Protein AF-A0A9E1Q9B7-F1 (afdb_monomer)

Sequence (162 aa):
MGIPLFGIVVLGILGDHRFNTLPYFTEEGPIDTLVPGVLQVDDFELINHLGQPFGSQDLQGSVWIAAFFATDAEHVGVMTRQLLWPNFRYRDKKGISIVCFTLNPEHDTPSVLEEYVNMNTRYNGVDDKWQFLTGEKEEIDRIIRDEFKIKRDPEDPENIAT

Foldseek 3Di:
DDDPPVVVCCCPPVDPDPDQDDFFAAPVGTDSDDDPRTQAQDWDWFAWLVRDIDIPVNLPPAAEAEAEAAPPDPCVVVVLVVVVVCCQVCVVPPRYAYEYEYLCLVQPDSPNNNVVCCVSPVPPDRPPRYTYGHDDNVRSVCSCCPRVVQDADPVHRRDSDD

Solvent-accessible surface area (backbone atoms only — not comparable to full-atom values): 9800 Å² total; per-residue (Å²): 135,79,82,64,72,64,58,57,53,49,60,67,72,70,44,86,78,81,74,80,72,82,64,44,53,40,99,92,45,75,36,92,61,97,53,97,75,51,77,62,72,68,88,50,75,38,31,23,27,87,68,41,84,45,37,49,76,81,44,64,97,40,51,70,44,83,44,75,44,26,90,83,44,94,63,34,70,60,54,52,56,58,56,49,48,59,49,57,76,40,60,92,42,83,57,54,36,37,40,34,40,46,60,39,36,89,72,41,35,34,68,52,39,37,52,52,50,49,70,77,26,75,90,68,63,53,87,86,30,69,44,42,33,27,58,60,62,70,57,52,52,44,46,40,39,72,42,67,65,48,70,66,38,90,92,43,60,66,46,73,83,127

Nearest PDB structures (foldseek):
  4hde-assembly1_A  TM=8.663E-01  e=5.876E-09  Bacillus anthracis
  1xzo-assembly2_B  TM=7.527E-01  e=7.603E-09  Bacillus subtilis
  1xzo-assembly1_A  TM=7.263E-01  e=1.119E-08  Bacillus subtilis
  2yp6-assembly3_C  TM=6.865E-01  e=9.368E-04  Streptococcus pneumoniae TIGR4
  4hqs-assembly1_A  TM=5.398E-01  e=3.185E-03  Streptococcus pneumoniae TIGR4

pLDDT: mean 82.1, std 15.11, range [36.56, 98.31]

Structure (mmCIF, N/CA/C/O backbone):
data_AF-A0A9E1Q9B7-F1
#
_entry.id   AF-A0A9E1Q9B7-F1
#
loop_
_atom_site.group_PDB
_atom_site.id
_atom_site.type_symbol
_atom_site.label_atom_id
_atom_site.label_alt_id
_atom_site.label_comp_id
_atom_site.label_asym_id
_atom_site.label_entity_id
_atom_site.label_seq_id
_atom_site.pdbx_PDB_ins_code
_atom_site.Cartn_x
_atom_site.Cartn_y
_atom_site.Cartn_z
_atom_site.occupancy
_atom_site.B_iso_or_equiv
_atom_site.auth_seq_id
_atom_site.auth_comp_id
_atom_site.auth_asym_id
_atom_site.auth_atom_id
_atom_site.pdbx_PDB_model_num
ATOM 1 N N . MET A 1 1 ? 29.822 -22.311 -39.785 1.00 44.44 1 MET A N 1
ATOM 2 C CA . MET A 1 1 ? 28.498 -22.885 -40.110 1.00 44.44 1 MET A CA 1
ATOM 3 C C . MET A 1 1 ? 27.491 -22.243 -39.172 1.00 44.44 1 MET A C 1
ATOM 5 O O . MET A 1 1 ? 27.426 -22.632 -38.016 1.00 44.44 1 MET A O 1
ATOM 9 N N . GLY A 1 2 ? 26.846 -21.160 -39.613 1.00 49.47 2 GLY A N 1
ATOM 10 C CA . GLY A 1 2 ? 25.872 -20.429 -38.799 1.00 49.47 2 GLY A CA 1
ATOM 11 C C . GLY A 1 2 ? 24.586 -21.236 -38.661 1.00 49.47 2 GLY A C 1
ATOM 12 O O . GLY A 1 2 ? 24.135 -21.837 -39.633 1.00 49.47 2 GLY A O 1
ATOM 13 N N . ILE A 1 3 ? 24.021 -21.274 -37.458 1.00 54.25 3 ILE A N 1
ATOM 14 C CA . ILE A 1 3 ? 22.707 -21.876 -37.225 1.00 54.25 3 ILE A CA 1
ATOM 15 C C . ILE A 1 3 ? 21.690 -21.047 -38.027 1.00 54.25 3 ILE A C 1
ATOM 17 O O . ILE A 1 3 ? 21.643 -19.828 -37.844 1.00 54.25 3 ILE A O 1
ATOM 21 N N . PRO A 1 4 ? 20.912 -21.646 -38.944 1.00 57.59 4 PRO A N 1
ATOM 22 C CA . PRO A 1 4 ? 19.947 -20.898 -39.733 1.00 57.59 4 PRO A CA 1
ATOM 23 C C . PRO A 1 4 ? 18.884 -20.301 -38.808 1.00 57.59 4 PRO A C 1
ATOM 25 O O . PRO A 1 4 ? 18.298 -20.999 -37.980 1.00 57.59 4 PRO A O 1
ATOM 28 N N . LEU A 1 5 ? 18.622 -19.004 -38.990 1.00 55.03 5 LEU A N 1
ATOM 29 C CA . LEU A 1 5 ? 17.661 -18.176 -38.245 1.00 55.03 5 LEU A CA 1
ATOM 30 C C . LEU A 1 5 ? 16.261 -18.820 -38.111 1.00 55.03 5 LEU A C 1
ATOM 32 O O . LEU A 1 5 ? 15.500 -18.499 -37.204 1.00 55.03 5 LEU A O 1
ATOM 36 N N . PHE A 1 6 ? 15.949 -19.777 -38.987 1.00 54.25 6 PHE A N 1
ATOM 37 C CA . PHE A 1 6 ? 14.727 -20.574 -38.994 1.00 54.25 6 PHE A CA 1
ATOM 38 C C . PHE A 1 6 ? 14.491 -21.361 -37.690 1.00 54.25 6 PHE A C 1
ATOM 40 O O . PHE A 1 6 ? 13.353 -21.477 -37.245 1.00 54.25 6 PHE A O 1
ATOM 47 N N . GLY A 1 7 ? 15.550 -21.848 -37.029 1.00 50.34 7 GLY A N 1
ATOM 48 C CA . GLY A 1 7 ? 15.422 -22.612 -35.778 1.00 50.34 7 GLY A CA 1
ATOM 49 C C . GLY A 1 7 ? 14.912 -21.783 -34.592 1.00 50.34 7 GLY A C 1
ATOM 50 O O . GLY A 1 7 ? 14.186 -22.302 -33.749 1.00 50.34 7 GLY A O 1
ATOM 51 N N . ILE A 1 8 ? 15.230 -20.484 -34.556 1.00 56.12 8 ILE A N 1
ATOM 52 C CA . ILE A 1 8 ? 14.789 -19.563 -33.493 1.00 56.12 8 ILE A CA 1
ATOM 53 C C . ILE A 1 8 ? 13.303 -19.212 -33.657 1.00 56.12 8 ILE A C 1
ATOM 55 O O . ILE A 1 8 ? 12.582 -19.109 -32.670 1.00 56.12 8 ILE A O 1
ATOM 59 N N . VAL A 1 9 ? 12.821 -19.096 -34.898 1.00 54.69 9 VAL A N 1
ATOM 60 C CA . VAL A 1 9 ? 11.405 -18.806 -35.185 1.00 54.69 9 VAL A CA 1
ATOM 61 C C . VAL A 1 9 ? 10.512 -19.996 -34.819 1.00 54.69 9 VAL A C 1
ATOM 63 O O . VAL A 1 9 ? 9.455 -19.806 -34.220 1.00 54.69 9 VAL A O 1
ATOM 66 N N . VAL A 1 10 ? 10.956 -21.226 -35.107 1.00 54.41 10 VAL A N 1
ATOM 67 C CA . VAL A 1 10 ? 10.192 -22.446 -34.793 1.00 54.41 10 VAL A CA 1
ATOM 68 C C . VAL A 1 10 ? 10.163 -22.731 -33.286 1.00 54.41 10 VAL A C 1
ATOM 70 O O . VAL A 1 10 ? 9.097 -23.021 -32.756 1.00 54.41 10 VAL A O 1
ATOM 73 N N . LEU A 1 11 ? 11.277 -22.582 -32.560 1.00 53.91 11 LEU A N 1
ATOM 74 C CA . LEU A 1 11 ? 11.282 -22.770 -31.098 1.00 53.91 11 LEU A CA 1
ATOM 75 C C . LEU A 1 11 ? 10.581 -21.635 -30.333 1.00 53.91 11 LEU A C 1
ATOM 77 O O . LEU A 1 11 ? 10.053 -21.873 -29.252 1.00 53.91 11 LEU A O 1
ATOM 81 N N . GLY A 1 12 ? 10.567 -20.413 -30.874 1.00 53.47 12 GLY A N 1
ATOM 82 C CA . GLY A 1 12 ? 9.968 -19.254 -30.210 1.00 53.47 12 GLY A CA 1
ATOM 83 C C . GLY A 1 12 ? 8.456 -19.115 -30.405 1.00 53.47 12 GLY A C 1
ATOM 84 O O . GLY A 1 12 ? 7.769 -18.723 -29.466 1.00 53.47 12 GLY A O 1
ATOM 85 N N . ILE A 1 13 ? 7.932 -19.422 -31.600 1.00 55.78 13 ILE A N 1
ATOM 86 C CA . ILE A 1 13 ? 6.525 -19.142 -31.964 1.00 55.78 13 ILE A CA 1
ATOM 87 C C . ILE A 1 13 ? 5.651 -20.408 -31.958 1.00 55.78 13 ILE A C 1
ATOM 89 O O . ILE A 1 13 ? 4.465 -20.317 -31.660 1.00 55.78 13 ILE A O 1
ATOM 93 N N . LEU A 1 14 ? 6.219 -21.584 -32.258 1.00 53.22 14 LEU A N 1
ATOM 94 C CA . LEU A 1 14 ? 5.498 -22.870 -32.295 1.00 53.22 14 LEU A CA 1
ATOM 95 C C . LEU A 1 14 ? 5.708 -23.732 -31.038 1.00 53.22 14 LEU A C 1
ATOM 97 O O . LEU A 1 14 ? 5.147 -24.821 -30.948 1.00 53.22 14 LEU A O 1
ATOM 101 N N . GLY A 1 15 ? 6.529 -23.280 -30.087 1.00 54.66 15 GLY A N 1
ATOM 102 C CA . GLY A 1 15 ? 6.692 -23.954 -28.804 1.00 54.66 15 GLY A CA 1
ATOM 103 C C . GLY A 1 15 ? 5.494 -23.691 -27.894 1.00 54.66 15 GLY A C 1
ATOM 104 O O . GLY A 1 15 ? 5.148 -22.536 -27.660 1.00 54.66 15 GLY A O 1
ATOM 105 N N . ASP A 1 16 ? 4.892 -24.750 -27.351 1.00 54.66 16 ASP A N 1
ATOM 106 C CA . ASP A 1 16 ? 3.942 -24.641 -26.243 1.00 54.66 16 ASP A CA 1
ATOM 107 C C . ASP A 1 16 ? 4.667 -24.055 -25.024 1.00 54.66 16 ASP A C 1
ATOM 109 O O . ASP A 1 16 ? 5.368 -24.752 -24.282 1.00 54.66 16 ASP A O 1
ATOM 113 N N . HIS A 1 17 ? 4.519 -22.749 -24.820 1.00 53.16 17 HIS A N 1
ATOM 114 C CA . HIS A 1 17 ? 5.036 -22.075 -23.637 1.00 53.16 17 HIS A CA 1
ATOM 115 C C . HIS A 1 17 ? 4.160 -22.446 -22.442 1.00 53.16 17 HIS A C 1
ATOM 117 O O . HIS A 1 17 ? 3.094 -21.872 -22.224 1.00 53.16 17 HIS A O 1
ATOM 123 N N . ARG A 1 18 ? 4.606 -23.424 -21.648 1.00 51.03 18 ARG A N 1
ATOM 124 C CA . ARG A 1 18 ? 4.038 -23.676 -20.320 1.00 51.03 18 ARG A CA 1
ATOM 125 C C . ARG A 1 18 ? 4.519 -22.579 -19.376 1.00 51.03 18 ARG A C 1
ATOM 127 O O . ARG A 1 18 ? 5.580 -22.693 -18.767 1.00 51.03 18 ARG A O 1
ATOM 134 N N . PHE A 1 19 ? 3.762 -21.493 -19.289 1.00 50.75 19 PHE A N 1
ATOM 135 C CA . PHE A 1 19 ? 3.935 -20.533 -18.207 1.00 50.75 19 PHE A CA 1
ATOM 136 C C . PHE A 1 19 ? 3.458 -21.208 -16.921 1.00 50.75 19 PHE A C 1
ATOM 138 O O . PHE A 1 19 ? 2.281 -21.540 -16.801 1.00 50.75 19 PHE A O 1
ATOM 145 N N . ASN A 1 20 ? 4.369 -21.450 -15.978 1.00 52.03 20 ASN A N 1
ATOM 146 C CA . ASN A 1 20 ? 3.961 -21.812 -14.626 1.00 52.03 20 ASN A CA 1
ATOM 147 C C . ASN A 1 20 ? 3.162 -20.632 -14.063 1.00 52.03 20 ASN A C 1
ATOM 149 O O . ASN A 1 20 ? 3.670 -19.509 -14.014 1.00 52.03 20 ASN A O 1
ATOM 153 N N . THR A 1 21 ? 1.915 -20.874 -13.673 1.00 62.81 21 THR A N 1
ATOM 154 C CA . THR A 1 21 ? 1.152 -19.920 -12.870 1.00 62.81 21 THR A CA 1
ATOM 155 C C . THR A 1 21 ? 1.778 -19.845 -11.483 1.00 62.81 21 THR A C 1
ATOM 157 O O . THR A 1 21 ? 2.346 -20.825 -10.999 1.00 62.81 21 THR A O 1
ATOM 160 N N . LEU A 1 22 ? 1.723 -18.674 -10.847 1.00 69.25 22 LEU A N 1
ATOM 161 C CA . LEU A 1 22 ? 2.124 -18.570 -9.446 1.00 69.25 22 LEU A CA 1
ATOM 162 C C . LEU A 1 22 ? 1.216 -19.485 -8.6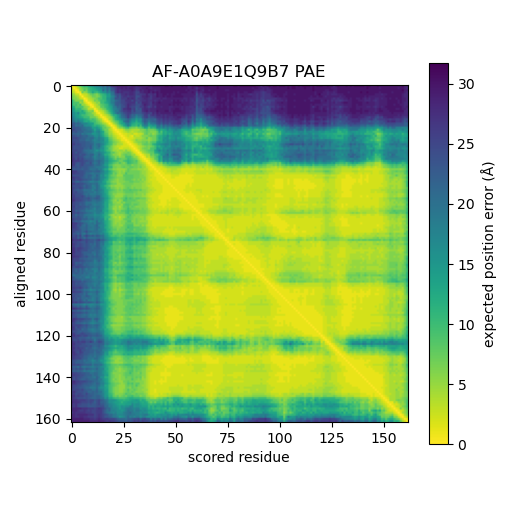04 1.00 69.25 22 LEU A C 1
ATOM 164 O O . LEU A 1 22 ? 0.021 -19.562 -8.903 1.00 69.25 22 LEU A O 1
ATOM 168 N N . PRO A 1 23 ? 1.759 -20.187 -7.593 1.00 68.94 23 PRO A N 1
ATOM 169 C CA . PRO A 1 23 ? 0.941 -21.003 -6.711 1.00 68.94 23 PRO A CA 1
ATOM 170 C C . PRO A 1 23 ? -0.013 -20.110 -5.917 1.00 68.94 23 PRO A C 1
ATOM 172 O O . PRO A 1 23 ? 0.337 -18.997 -5.516 1.00 68.94 23 PRO A O 1
ATOM 175 N N . TYR A 1 24 ? -1.209 -20.620 -5.664 1.00 74.38 24 TYR A N 1
ATOM 176 C CA . TYR A 1 24 ? -2.160 -20.029 -4.735 1.00 74.38 24 TYR A CA 1
ATOM 177 C C . TYR A 1 24 ? -1.848 -20.522 -3.323 1.00 74.38 24 TYR A C 1
ATOM 179 O O . TYR A 1 24 ? -1.512 -21.690 -3.139 1.00 74.38 24 TYR A O 1
ATOM 187 N N . PHE A 1 25 ? -1.965 -19.654 -2.321 1.00 68.19 25 PHE A N 1
ATOM 188 C CA . PHE A 1 25 ? -1.728 -20.025 -0.927 1.00 68.19 25 PHE A CA 1
ATOM 189 C C . PHE A 1 25 ? -3.052 -20.274 -0.198 1.00 68.19 25 PHE A C 1
ATOM 191 O O . PHE A 1 25 ? -4.002 -19.497 -0.316 1.00 68.19 25 PHE A O 1
ATOM 198 N N . THR A 1 26 ? -3.092 -21.372 0.554 1.00 69.69 26 THR A N 1
ATOM 199 C CA . THR A 1 26 ? -4.178 -21.755 1.470 1.00 69.69 26 THR A CA 1
ATOM 200 C C . THR A 1 26 ? -3.608 -21.969 2.874 1.00 69.69 26 THR A C 1
ATOM 202 O O . THR A 1 26 ? -2.387 -22.024 3.035 1.00 69.69 26 THR A O 1
ATOM 205 N N . GLU A 1 27 ? -4.465 -22.147 3.885 1.00 68.50 27 GLU A N 1
ATOM 206 C CA . GLU A 1 27 ? -4.022 -22.509 5.246 1.00 68.50 27 GLU A CA 1
ATOM 207 C C . GLU A 1 27 ? -3.206 -23.817 5.285 1.00 68.50 27 GLU A C 1
ATOM 209 O O . GLU A 1 27 ? -2.348 -23.992 6.147 1.00 68.50 27 GLU A O 1
ATOM 214 N N . GLU A 1 28 ? -3.432 -24.723 4.330 1.00 72.69 28 GLU A N 1
ATOM 215 C CA . GLU A 1 28 ? -2.788 -26.040 4.258 1.00 72.69 28 GLU A CA 1
ATOM 216 C C . GLU A 1 28 ? -1.489 -26.036 3.427 1.00 72.69 28 GLU A C 1
ATOM 218 O O . GLU A 1 28 ? -0.745 -27.020 3.433 1.00 72.69 28 GLU A O 1
ATOM 223 N N . GLY A 1 29 ? -1.190 -24.935 2.726 1.00 70.81 29 GLY A N 1
ATOM 224 C CA . GLY A 1 29 ? -0.004 -24.784 1.877 1.00 70.81 29 GLY A CA 1
ATOM 225 C C . GLY A 1 29 ? -0.299 -24.312 0.443 1.00 70.81 29 GLY A C 1
ATOM 226 O O . GLY A 1 29 ? -1.417 -23.878 0.141 1.00 70.81 29 GLY A O 1
ATOM 227 N N . PRO A 1 30 ? 0.718 -24.341 -0.446 1.00 73.31 30 PRO A N 1
ATOM 228 C CA . PRO A 1 30 ? 0.594 -23.887 -1.829 1.00 73.31 30 PRO A CA 1
ATOM 229 C C . PRO A 1 30 ? -0.127 -24.912 -2.717 1.00 73.31 30 PRO A C 1
ATOM 231 O O . PRO A 1 30 ? 0.139 -26.112 -2.636 1.00 73.31 30 PRO A O 1
ATOM 234 N N . ILE A 1 31 ? -0.986 -24.429 -3.613 1.00 76.31 31 ILE A N 1
ATOM 235 C CA . ILE A 1 31 ? -1.708 -25.227 -4.613 1.00 76.31 31 ILE A CA 1
ATOM 236 C C . ILE A 1 31 ? -1.597 -24.588 -6.005 1.00 76.31 31 ILE A C 1
ATOM 238 O O . ILE A 1 31 ? -1.538 -23.369 -6.143 1.00 76.31 31 ILE A O 1
ATOM 242 N N . ASP A 1 32 ? -1.631 -25.403 -7.058 1.00 71.62 32 ASP A N 1
ATOM 243 C CA . ASP A 1 32 ? -1.459 -24.934 -8.445 1.00 71.62 32 ASP A CA 1
ATOM 244 C C . ASP A 1 32 ? -2.785 -24.559 -9.135 1.00 71.62 32 ASP A C 1
ATOM 246 O O . ASP A 1 32 ? -2.836 -24.323 -10.341 1.00 71.62 32 ASP A O 1
ATOM 250 N N . THR A 1 33 ? -3.904 -24.560 -8.408 1.00 67.44 33 THR A N 1
ATOM 251 C CA . THR A 1 33 ? -5.239 -24.307 -8.969 1.00 67.44 33 THR A CA 1
ATOM 252 C C . THR A 1 33 ? -6.063 -23.455 -8.020 1.00 67.44 33 THR A C 1
ATOM 254 O O . THR A 1 33 ? -6.026 -23.660 -6.812 1.00 67.44 33 THR A O 1
ATOM 257 N N . LEU A 1 34 ? -6.837 -22.522 -8.572 1.00 67.94 34 LEU A N 1
ATOM 258 C CA . LEU A 1 34 ? -7.789 -21.734 -7.804 1.00 67.94 34 LEU A CA 1
ATOM 259 C C . LEU A 1 34 ? -8.919 -22.648 -7.303 1.00 67.94 34 LEU A C 1
ATOM 261 O O . LEU A 1 34 ? -9.728 -23.133 -8.096 1.00 67.94 34 LEU A O 1
ATOM 265 N N . VAL A 1 35 ? -8.964 -22.889 -5.995 1.00 69.56 35 VAL A N 1
ATOM 266 C CA . VAL A 1 35 ? -10.040 -23.636 -5.327 1.00 69.56 35 VAL A CA 1
ATOM 267 C C . VAL A 1 35 ? -10.764 -22.730 -4.327 1.00 69.56 35 VAL A C 1
ATOM 269 O O . VAL A 1 35 ? -10.197 -21.728 -3.884 1.00 69.56 35 VAL A O 1
ATOM 272 N N . PRO A 1 36 ? -12.009 -23.052 -3.941 1.00 62.69 36 PRO A N 1
ATOM 273 C CA . PRO A 1 36 ? -12.674 -22.359 -2.842 1.00 62.69 36 PRO A CA 1
ATOM 274 C C . PRO A 1 36 ? -11.819 -22.416 -1.565 1.00 62.69 36 PRO A C 1
ATOM 276 O O . PRO A 1 36 ? -11.395 -23.498 -1.170 1.00 62.69 36 PRO A O 1
ATOM 279 N N . GLY A 1 37 ? -11.569 -21.264 -0.933 1.00 65.75 37 GLY A N 1
ATOM 280 C CA . GLY A 1 37 ? -10.730 -21.156 0.271 1.00 65.75 37 GLY A CA 1
ATOM 281 C C . GLY A 1 37 ? -9.305 -20.638 0.039 1.00 65.75 37 GLY A C 1
ATOM 282 O O . GLY A 1 37 ? -8.542 -20.522 0.994 1.00 65.75 37 GLY A O 1
ATOM 283 N N . VAL A 1 38 ? -8.937 -20.301 -1.202 1.00 72.12 38 VAL A N 1
ATOM 284 C CA . VAL A 1 38 ? -7.719 -19.524 -1.486 1.00 72.12 38 VAL A CA 1
ATOM 285 C C . VAL A 1 38 ? -7.852 -18.114 -0.918 1.00 72.12 38 VAL A C 1
ATOM 287 O O . VAL A 1 38 ? -8.917 -17.504 -1.015 1.00 72.12 38 VAL A O 1
ATOM 290 N N . LEU A 1 39 ? -6.761 -17.589 -0.357 1.00 75.88 39 LEU A N 1
ATOM 291 C CA . LEU A 1 39 ? -6.716 -16.200 0.079 1.00 75.88 39 LEU A CA 1
ATOM 292 C C . LEU A 1 39 ? -6.780 -15.268 -1.139 1.00 75.88 39 LEU A C 1
ATOM 294 O O . LEU A 1 39 ? -5.908 -15.306 -2.008 1.00 75.88 39 LEU A O 1
ATOM 298 N N . GLN A 1 40 ? -7.813 -14.434 -1.183 1.00 83.19 40 GLN A N 1
ATOM 299 C CA . GLN A 1 40 ? -8.007 -13.402 -2.191 1.00 83.19 40 GLN A CA 1
ATOM 300 C C . GLN A 1 40 ? -8.185 -12.063 -1.479 1.00 83.19 40 GLN A C 1
ATOM 302 O O . GLN A 1 40 ? -8.873 -11.997 -0.468 1.00 83.19 40 GLN A O 1
ATOM 307 N N . VAL A 1 41 ? -7.535 -11.031 -2.015 1.00 89.25 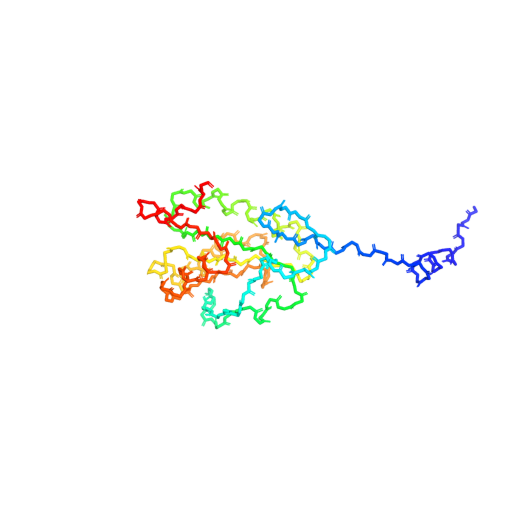41 VAL A N 1
ATOM 308 C CA . VAL A 1 41 ? -7.721 -9.643 -1.589 1.00 89.25 41 VAL A CA 1
ATOM 309 C C . VAL A 1 41 ? -8.928 -9.095 -2.347 1.00 89.25 41 VAL A C 1
ATOM 311 O O . VAL A 1 41 ? -8.897 -9.061 -3.583 1.00 89.25 41 VAL A O 1
ATOM 314 N N . ASP A 1 42 ? -9.979 -8.726 -1.622 1.00 90.00 42 ASP A N 1
ATOM 315 C CA . ASP A 1 42 ? -11.165 -8.062 -2.158 1.00 90.00 42 ASP A CA 1
ATOM 316 C C . ASP A 1 42 ? -10.876 -6.590 -2.501 1.00 90.00 42 ASP A C 1
ATOM 318 O O . ASP A 1 42 ? -9.762 -6.074 -2.353 1.00 90.00 42 ASP A O 1
ATOM 322 N N . ASP A 1 43 ? -11.891 -5.907 -3.032 1.00 93.56 43 ASP A N 1
ATOM 323 C CA . ASP A 1 43 ? -11.752 -4.526 -3.464 1.00 93.56 43 ASP A CA 1
ATOM 324 C C . ASP A 1 43 ? -11.471 -3.570 -2.300 1.00 93.56 43 ASP A C 1
ATOM 326 O O . ASP A 1 43 ? -12.135 -3.585 -1.262 1.00 93.56 43 ASP A O 1
ATOM 330 N N . PHE A 1 44 ? -10.502 -2.683 -2.516 1.00 95.38 44 PHE A N 1
ATOM 331 C CA . PHE A 1 44 ? -10.160 -1.604 -1.598 1.00 95.38 44 PHE A CA 1
ATOM 332 C C . PHE A 1 44 ? -9.788 -0.343 -2.375 1.00 95.38 44 PHE A C 1
ATOM 334 O O . PHE A 1 44 ? -9.287 -0.424 -3.497 1.00 95.38 44 PHE A O 1
ATOM 341 N N . GLU A 1 45 ? -9.988 0.814 -1.751 1.00 97.38 45 GLU A N 1
ATOM 342 C CA . GLU A 1 45 ? -9.563 2.117 -2.261 1.00 97.38 45 GLU A CA 1
ATOM 343 C C . GLU A 1 45 ? -9.073 2.972 -1.086 1.00 97.38 45 GLU A C 1
ATOM 345 O O . GLU A 1 45 ? -9.737 3.072 -0.055 1.00 97.38 45 GLU A O 1
ATOM 350 N N . LEU A 1 46 ? -7.886 3.553 -1.235 1.00 98.12 46 LEU A N 1
ATOM 351 C CA . LEU A 1 46 ? -7.228 4.426 -0.263 1.00 98.12 46 LEU A CA 1
ATOM 352 C C . LEU A 1 46 ? -6.679 5.667 -0.981 1.00 98.12 46 LEU A C 1
ATOM 354 O O . LEU A 1 46 ? -6.883 5.849 -2.181 1.00 98.12 46 LEU A O 1
ATOM 358 N N . ILE A 1 47 ? -5.966 6.527 -0.254 1.00 98.31 47 ILE A N 1
ATOM 359 C CA . ILE A 1 47 ? -5.280 7.692 -0.818 1.00 98.31 47 ILE A CA 1
ATOM 360 C C . ILE A 1 47 ? -3.787 7.399 -0.908 1.00 98.31 47 ILE A C 1
ATOM 362 O O . ILE A 1 47 ? -3.171 6.987 0.073 1.00 98.31 47 ILE A O 1
ATOM 366 N N . ASN A 1 48 ? -3.181 7.626 -2.069 1.00 97.69 48 ASN A N 1
ATOM 367 C CA . ASN A 1 48 ? -1.743 7.465 -2.237 1.00 97.69 48 ASN A CA 1
ATOM 368 C C . ASN A 1 48 ? -0.948 8.710 -1.793 1.00 97.69 48 ASN A C 1
ATOM 370 O O . ASN A 1 48 ? -1.498 9.775 -1.513 1.00 97.69 48 ASN A O 1
ATOM 374 N N . HIS A 1 49 ? 0.380 8.590 -1.781 1.00 96.81 49 HIS A N 1
ATOM 375 C CA . HIS A 1 49 ? 1.312 9.682 -1.483 1.00 96.81 49 HIS A CA 1
ATOM 376 C C . HIS A 1 49 ? 1.152 10.926 -2.372 1.00 96.81 49 HIS A C 1
ATOM 378 O O . HIS A 1 49 ? 1.493 12.018 -1.946 1.00 96.81 49 HIS A O 1
ATOM 384 N N . LEU A 1 50 ? 0.584 10.797 -3.575 1.00 96.38 50 LEU A N 1
ATOM 385 C CA . LEU A 1 50 ? 0.289 11.928 -4.464 1.00 96.38 50 LEU A CA 1
ATOM 386 C C . LEU A 1 50 ? -1.069 12.586 -4.158 1.00 96.38 50 LEU A C 1
ATOM 388 O O . LEU A 1 50 ? -1.507 13.479 -4.884 1.00 96.38 50 LEU A O 1
ATOM 392 N N . GLY A 1 51 ? -1.765 12.133 -3.112 1.00 97.12 51 GLY A N 1
ATOM 393 C CA . GLY A 1 51 ? -3.098 12.605 -2.744 1.00 97.12 51 GLY A CA 1
ATOM 394 C C . GLY A 1 51 ? -4.206 12.116 -3.680 1.00 97.12 51 GLY A C 1
ATOM 395 O O . GLY A 1 51 ? -5.272 12.729 -3.731 1.00 97.12 51 GLY A O 1
ATOM 396 N N . GLN A 1 52 ? -3.965 11.050 -4.445 1.00 97.31 52 GLN A N 1
ATOM 397 C CA . GLN A 1 52 ? -4.909 10.497 -5.416 1.00 97.31 52 GLN A CA 1
ATOM 398 C C . GLN A 1 52 ? -5.556 9.211 -4.884 1.00 97.31 52 GLN A C 1
ATOM 400 O O . GLN A 1 52 ? -4.884 8.454 -4.180 1.00 97.31 52 GLN A O 1
ATOM 405 N N . PRO A 1 53 ? -6.825 8.928 -5.234 1.00 97.75 53 PRO A N 1
ATOM 406 C CA . PRO A 1 53 ? -7.413 7.613 -5.008 1.00 97.75 53 PRO A CA 1
ATOM 407 C C . PRO A 1 53 ? -6.571 6.526 -5.683 1.00 97.75 53 PRO A C 1
ATOM 409 O O . PRO A 1 53 ? -6.142 6.699 -6.825 1.00 97.75 53 PRO A O 1
ATOM 412 N N . PHE A 1 54 ? -6.318 5.436 -4.967 1.00 97.19 54 PHE A N 1
ATOM 413 C CA . PHE A 1 54 ? -5.583 4.277 -5.462 1.00 97.19 54 PHE A CA 1
ATOM 414 C C . PHE A 1 54 ? -6.085 3.007 -4.775 1.00 97.19 54 PHE A C 1
ATOM 416 O O . PHE A 1 54 ? -6.252 2.984 -3.550 1.00 97.19 54 PHE A O 1
ATOM 423 N N . GLY A 1 55 ? -6.291 1.936 -5.537 1.00 95.94 55 GLY A N 1
ATOM 424 C CA . GLY A 1 55 ? -6.931 0.731 -5.021 1.00 95.94 55 GLY A CA 1
ATOM 425 C C . GLY A 1 55 ? -6.619 -0.562 -5.767 1.00 95.94 55 GLY A C 1
ATOM 426 O O . GLY A 1 55 ? -5.745 -0.636 -6.633 1.00 95.94 55 GLY A O 1
ATOM 427 N N . SER A 1 56 ? -7.377 -1.607 -5.433 1.00 94.69 56 SER A N 1
ATOM 428 C CA . SER A 1 56 ? -7.299 -2.931 -6.071 1.00 94.69 56 SER A CA 1
ATOM 429 C C . SER A 1 56 ? -7.466 -2.865 -7.596 1.00 94.69 56 SER A C 1
ATOM 431 O O . SER A 1 56 ? -6.844 -3.640 -8.327 1.00 94.69 56 SER A O 1
ATOM 433 N N . GLN A 1 57 ? -8.275 -1.924 -8.093 1.00 94.56 57 GLN A N 1
ATOM 434 C CA . GLN A 1 57 ? -8.547 -1.746 -9.521 1.00 94.56 57 GLN A CA 1
ATOM 435 C C . GLN A 1 57 ? -7.306 -1.299 -10.304 1.00 94.56 57 GLN A C 1
ATOM 437 O O . GLN A 1 57 ? -7.064 -1.811 -11.398 1.00 94.56 57 GLN A O 1
ATOM 442 N N . ASP A 1 58 ? -6.475 -0.430 -9.724 1.00 94.00 58 ASP A N 1
ATOM 443 C CA . ASP A 1 58 ? -5.222 0.041 -10.332 1.00 94.00 58 ASP A CA 1
ATOM 444 C C . ASP A 1 58 ? -4.155 -1.063 -10.418 1.00 94.00 58 ASP A C 1
ATOM 446 O O . ASP A 1 58 ? -3.199 -0.976 -11.191 1.00 94.00 58 ASP A O 1
ATOM 450 N N . LEU A 1 59 ? -4.323 -2.127 -9.629 1.00 92.44 59 LEU A N 1
ATOM 451 C CA . LEU A 1 59 ? -3.400 -3.258 -9.539 1.00 92.44 59 LEU A CA 1
ATOM 452 C C . LEU A 1 59 ? -3.774 -4.416 -10.476 1.00 92.44 59 LEU A C 1
ATOM 454 O O . LEU A 1 59 ? -3.016 -5.386 -10.590 1.00 92.44 59 LEU A O 1
ATOM 458 N N . GLN A 1 60 ? -4.911 -4.339 -11.176 1.00 90.56 60 GLN A N 1
ATOM 459 C CA . GLN A 1 60 ? -5.380 -5.424 -12.037 1.00 90.56 60 GLN A CA 1
ATOM 460 C C . GLN A 1 60 ? -4.370 -5.768 -13.141 1.00 90.56 60 GLN A C 1
ATOM 462 O O . GLN A 1 60 ? -3.832 -4.910 -13.840 1.00 90.56 60 GLN A O 1
ATOM 467 N N . GLY A 1 61 ? -4.105 -7.067 -13.304 1.00 87.50 61 GLY A N 1
ATOM 468 C CA . GLY A 1 61 ? -3.159 -7.571 -14.305 1.00 87.50 61 GLY A CA 1
ATOM 469 C C . GLY A 1 61 ? -1.681 -7.309 -13.988 1.00 87.50 61 GLY A C 1
ATOM 470 O O . GLY A 1 61 ? -0.830 -7.611 -14.827 1.00 87.50 61 GLY A O 1
ATOM 471 N N . SER A 1 62 ? -1.365 -6.786 -12.798 1.00 88.38 62 SER A N 1
ATOM 472 C CA . SER A 1 62 ? 0.003 -6.550 -12.329 1.00 88.38 62 SER A CA 1
ATOM 473 C C . SER A 1 62 ? 0.371 -7.472 -11.167 1.00 88.38 62 SER A C 1
ATOM 475 O O . SER A 1 62 ? -0.470 -7.883 -10.371 1.00 88.38 62 SER A O 1
ATOM 477 N N . VAL A 1 63 ? 1.659 -7.791 -11.054 1.00 89.75 63 VAL A N 1
ATOM 478 C CA . VAL A 1 63 ? 2.229 -8.405 -9.850 1.00 89.75 63 VAL A CA 1
ATOM 479 C C . VAL A 1 63 ? 2.590 -7.283 -8.891 1.00 89.75 63 VAL A C 1
ATOM 481 O O . VAL A 1 63 ? 3.194 -6.292 -9.296 1.00 89.75 63 VAL A O 1
ATOM 484 N N . TRP A 1 64 ? 2.270 -7.430 -7.614 1.00 92.56 64 TRP A N 1
ATOM 485 C CA . TRP A 1 64 ? 2.607 -6.413 -6.631 1.00 92.56 64 TRP A CA 1
ATOM 486 C C . TRP A 1 64 ? 3.013 -7.024 -5.297 1.00 92.56 64 TRP A C 1
ATOM 488 O O . TRP A 1 64 ? 2.662 -8.159 -4.978 1.00 92.56 64 TRP A O 1
ATOM 498 N N . ILE A 1 65 ? 3.817 -6.275 -4.550 1.00 92.00 65 ILE A N 1
ATOM 499 C CA . ILE A 1 65 ? 4.283 -6.640 -3.213 1.00 92.00 65 ILE A CA 1
ATOM 500 C C . ILE A 1 65 ? 3.559 -5.737 -2.221 1.00 92.00 65 ILE A C 1
ATOM 502 O O . ILE A 1 65 ? 3.734 -4.522 -2.280 1.00 92.00 65 ILE A O 1
ATOM 506 N N . ALA A 1 66 ? 2.777 -6.323 -1.318 1.00 93.44 66 ALA A N 1
ATOM 507 C CA . ALA A 1 66 ? 2.212 -5.607 -0.183 1.00 93.44 66 ALA A CA 1
ATOM 508 C C . ALA A 1 66 ? 3.256 -5.487 0.937 1.00 93.44 66 ALA A C 1
ATOM 510 O O . ALA A 1 66 ? 3.931 -6.464 1.271 1.00 93.44 66 ALA A O 1
ATOM 511 N N . ALA A 1 67 ? 3.381 -4.302 1.523 1.00 92.69 67 ALA A N 1
ATOM 512 C CA . ALA A 1 67 ? 4.180 -4.046 2.715 1.00 92.69 67 ALA A CA 1
ATOM 513 C C . ALA A 1 67 ? 3.371 -3.189 3.689 1.00 92.69 67 ALA A C 1
ATOM 515 O O . ALA A 1 67 ? 2.602 -2.338 3.253 1.00 92.69 67 ALA A O 1
ATOM 516 N N . PHE A 1 68 ? 3.558 -3.378 4.994 1.00 92.44 68 PHE A N 1
ATOM 517 C CA . PHE A 1 68 ? 2.881 -2.565 6.002 1.00 92.44 68 PHE A CA 1
ATOM 518 C C . PHE A 1 68 ? 3.910 -2.075 7.018 1.00 92.44 68 PHE A C 1
ATOM 520 O O . PHE A 1 68 ? 4.731 -2.856 7.497 1.0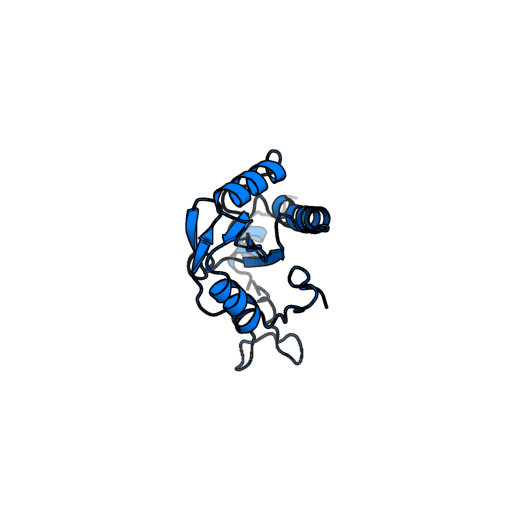0 92.44 68 PHE A O 1
ATOM 527 N N . PHE A 1 69 ? 3.949 -0.767 7.251 1.00 91.88 69 PHE A N 1
ATOM 528 C CA . PHE A 1 69 ? 4.847 -0.113 8.207 1.00 91.88 69 PHE A CA 1
ATOM 529 C C . PHE A 1 69 ? 4.440 1.354 8.372 1.00 91.88 69 PHE A C 1
ATOM 531 O O . PHE A 1 69 ? 3.784 1.906 7.495 1.00 91.88 69 PHE A O 1
ATOM 538 N N . ALA A 1 70 ? 4.845 1.992 9.465 1.00 93.12 70 ALA A N 1
ATOM 539 C CA . ALA A 1 70 ? 4.750 3.443 9.628 1.00 93.12 70 ALA A CA 1
ATOM 540 C C . ALA A 1 70 ? 6.079 4.121 9.248 1.00 93.12 70 ALA A C 1
ATOM 542 O O . ALA A 1 70 ? 7.147 3.512 9.402 1.00 93.12 70 ALA A O 1
ATOM 543 N N . THR A 1 71 ? 6.043 5.354 8.728 1.00 93.88 71 THR A N 1
ATOM 544 C CA . THR A 1 71 ? 7.287 6.048 8.329 1.00 93.88 71 THR A CA 1
ATOM 545 C C . THR A 1 71 ? 8.131 6.540 9.505 1.00 93.88 71 THR A C 1
ATOM 547 O O . THR A 1 71 ? 9.330 6.767 9.330 1.00 93.88 71 THR A O 1
ATOM 550 N N . ASP A 1 72 ? 7.537 6.652 10.692 1.00 92.06 72 ASP A N 1
ATOM 551 C CA . ASP A 1 72 ? 8.167 7.059 11.951 1.00 92.06 72 ASP A CA 1
ATOM 552 C C . ASP A 1 72 ? 8.594 5.884 12.851 1.00 92.06 72 ASP A C 1
ATOM 554 O O . ASP A 1 72 ? 9.264 6.101 13.863 1.00 92.06 72 ASP A O 1
ATOM 558 N N . ALA A 1 73 ? 8.303 4.641 12.452 1.00 88.94 73 ALA A N 1
ATOM 559 C CA . ALA A 1 73 ? 8.686 3.444 13.197 1.00 88.94 73 ALA A CA 1
ATOM 560 C C . ALA A 1 73 ? 10.217 3.291 13.330 1.00 88.94 73 ALA A C 1
ATOM 562 O O . ALA A 1 73 ? 10.971 3.482 12.369 1.00 88.94 73 ALA A O 1
ATOM 563 N N . GLU A 1 74 ? 10.697 2.816 14.488 1.00 85.88 74 GLU A N 1
ATOM 564 C CA . GLU A 1 74 ? 12.137 2.672 14.787 1.00 85.88 74 GLU A CA 1
ATOM 565 C C . GLU A 1 74 ? 12.889 1.820 13.743 1.00 85.88 74 GLU A C 1
ATOM 567 O O . GLU A 1 74 ? 14.037 2.094 13.381 1.00 85.88 74 GLU A O 1
ATOM 572 N N . HIS A 1 75 ? 12.239 0.778 13.222 1.00 81.94 75 HIS A N 1
ATOM 573 C CA . HIS A 1 75 ? 12.847 -0.190 12.304 1.00 81.94 75 HIS A CA 1
ATOM 574 C C . HIS A 1 75 ? 12.573 0.092 10.819 1.00 81.94 75 HIS A C 1
ATOM 576 O O . HIS A 1 75 ? 12.983 -0.695 9.953 1.00 81.94 75 HIS A O 1
ATOM 582 N N . VAL A 1 76 ? 11.945 1.226 10.485 1.00 88.56 76 VAL A N 1
ATOM 583 C CA . VAL A 1 76 ? 11.535 1.551 9.109 1.00 88.56 76 VAL A CA 1
ATOM 584 C C . VAL A 1 76 ? 12.708 1.549 8.125 1.00 88.56 76 VAL A C 1
ATOM 586 O O . VAL A 1 76 ? 12.575 1.081 6.994 1.00 88.56 76 VAL A O 1
ATOM 589 N N . GLY A 1 77 ? 13.899 1.987 8.546 1.00 87.25 77 GLY A N 1
ATOM 590 C CA . GLY A 1 77 ? 15.082 2.033 7.681 1.00 87.25 77 GLY A CA 1
ATOM 591 C C . GLY A 1 77 ? 15.494 0.654 7.148 1.00 87.25 77 GLY A C 1
ATOM 592 O O . GLY A 1 77 ? 15.913 0.526 5.993 1.00 87.25 77 GLY A O 1
ATOM 593 N N . VAL A 1 78 ? 15.319 -0.399 7.955 1.00 88.69 78 VAL A N 1
ATOM 594 C CA . VAL A 1 78 ? 15.578 -1.782 7.528 1.00 88.69 78 VAL A CA 1
ATOM 595 C C . VAL A 1 78 ? 14.540 -2.213 6.497 1.00 88.69 78 VAL A C 1
ATOM 597 O O . VAL A 1 78 ? 14.926 -2.713 5.438 1.00 88.69 78 VAL A O 1
ATOM 600 N N . MET A 1 79 ? 13.253 -1.965 6.764 1.00 87.88 79 MET A N 1
ATOM 601 C CA . MET A 1 79 ? 12.154 -2.286 5.846 1.00 87.88 79 MET A CA 1
ATOM 602 C C . MET A 1 79 ? 12.339 -1.594 4.491 1.00 87.88 79 MET A C 1
ATOM 604 O O . MET A 1 79 ? 12.361 -2.244 3.446 1.00 87.88 79 MET A O 1
ATOM 608 N N . THR A 1 80 ? 12.606 -0.288 4.516 1.00 90.62 80 THR A N 1
ATOM 609 C CA . THR A 1 80 ? 12.883 0.535 3.329 1.00 90.62 80 THR A CA 1
ATOM 610 C C . THR A 1 80 ? 13.977 -0.087 2.471 1.00 90.62 80 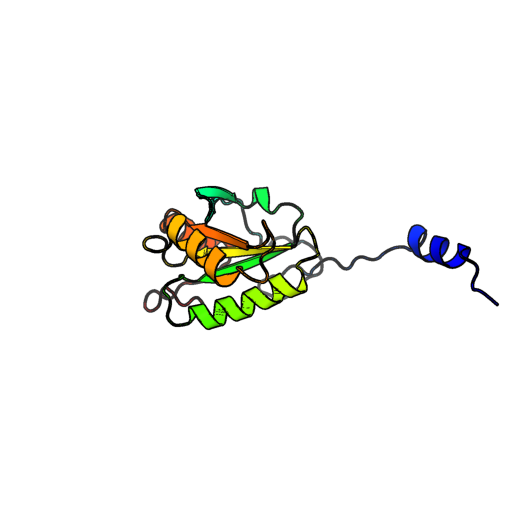THR A C 1
ATOM 612 O O . THR A 1 80 ? 13.816 -0.276 1.265 1.00 90.62 80 THR A O 1
ATOM 615 N N . ARG A 1 81 ? 15.102 -0.463 3.094 1.00 89.12 81 ARG A N 1
ATOM 616 C CA . ARG A 1 81 ? 16.241 -1.062 2.393 1.00 89.12 81 ARG A CA 1
ATOM 617 C C . ARG A 1 81 ? 15.880 -2.397 1.741 1.00 89.12 81 ARG A C 1
ATOM 619 O O . ARG A 1 81 ? 16.371 -2.670 0.646 1.00 89.12 81 ARG A O 1
ATOM 626 N N . GLN A 1 82 ? 15.043 -3.212 2.386 1.00 90.06 82 GLN A N 1
ATOM 627 C CA . GLN A 1 82 ? 14.560 -4.467 1.803 1.00 90.06 82 GLN A CA 1
ATOM 628 C C . GLN A 1 82 ? 13.653 -4.213 0.597 1.00 90.06 82 GLN A C 1
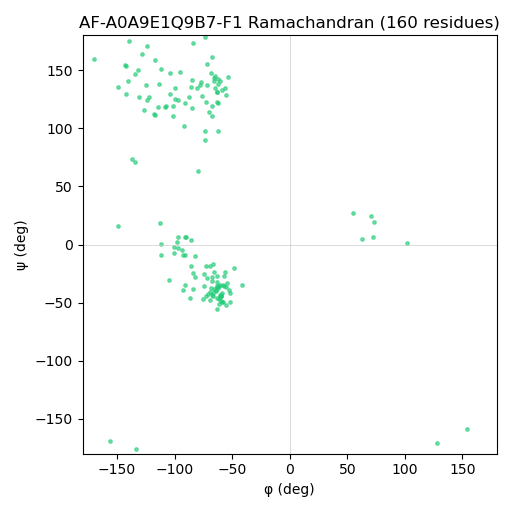ATOM 630 O O . GLN A 1 82 ? 13.826 -4.876 -0.420 1.00 90.06 82 GLN A O 1
ATOM 635 N N . LEU A 1 83 ? 12.760 -3.221 0.660 1.00 88.75 83 LEU A N 1
ATOM 636 C CA . LEU A 1 83 ? 11.834 -2.875 -0.429 1.00 88.75 83 LEU A CA 1
ATOM 637 C C . LEU A 1 83 ? 12.511 -2.151 -1.605 1.00 88.75 83 LEU A C 1
ATOM 639 O O . LEU A 1 83 ? 12.064 -2.257 -2.751 1.00 88.75 83 LEU A O 1
ATOM 643 N N . LEU A 1 84 ? 13.630 -1.462 -1.369 1.00 87.69 84 LEU A N 1
ATOM 644 C CA . LEU A 1 84 ? 14.429 -0.859 -2.441 1.00 87.69 84 LEU A CA 1
ATOM 645 C C . LEU A 1 84 ? 15.092 -1.910 -3.343 1.00 87.69 84 LEU A C 1
ATOM 647 O O . LEU A 1 84 ? 15.325 -1.646 -4.525 1.00 87.69 84 LEU A O 1
ATOM 651 N N . TRP A 1 85 ? 15.381 -3.107 -2.823 1.00 86.94 85 TRP A N 1
ATOM 652 C CA . TRP A 1 85 ? 15.974 -4.184 -3.616 1.00 86.94 85 TRP A CA 1
ATOM 653 C C . TRP A 1 85 ? 15.069 -4.668 -4.764 1.00 86.94 85 TRP A C 1
ATOM 655 O O . TRP A 1 85 ? 15.528 -4.622 -5.912 1.00 86.94 85 TRP A O 1
ATOM 665 N N . PRO A 1 86 ? 13.804 -5.090 -4.536 1.00 85.56 86 PRO A N 1
ATOM 666 C CA . PRO A 1 86 ? 12.910 -5.470 -5.624 1.00 85.56 86 PRO A CA 1
ATOM 667 C C . PRO A 1 86 ? 12.603 -4.287 -6.549 1.00 85.56 86 PRO A C 1
ATOM 669 O O . PRO A 1 86 ? 12.577 -4.486 -7.764 1.00 85.56 86 PRO A O 1
ATOM 672 N N . ASN A 1 87 ? 12.475 -3.061 -6.021 1.00 84.12 87 ASN A N 1
ATOM 673 C CA . ASN A 1 87 ? 12.306 -1.863 -6.849 1.00 84.12 87 ASN A CA 1
ATOM 674 C C . ASN A 1 87 ? 13.445 -1.724 -7.875 1.00 84.12 87 ASN A C 1
ATOM 676 O O . ASN A 1 87 ? 13.209 -1.648 -9.081 1.00 84.12 87 ASN A O 1
ATOM 680 N N . PHE A 1 88 ? 14.696 -1.795 -7.411 1.00 84.94 88 PHE A N 1
ATOM 681 C CA . PHE A 1 88 ? 15.864 -1.708 -8.283 1.00 84.94 88 PHE A CA 1
ATOM 682 C C . PHE A 1 88 ? 15.974 -2.908 -9.233 1.00 84.94 88 PHE A C 1
ATOM 684 O O . PHE A 1 88 ? 16.228 -2.744 -10.428 1.00 84.94 88 PHE A O 1
ATOM 691 N N . ARG A 1 89 ? 15.765 -4.129 -8.727 1.00 87.56 89 ARG A N 1
ATOM 6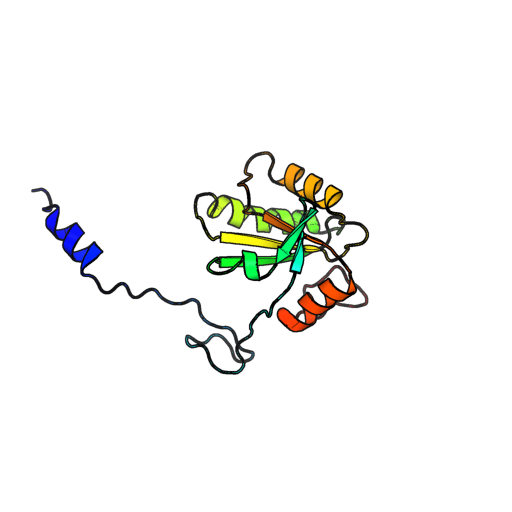92 C CA . ARG A 1 89 ? 15.915 -5.374 -9.497 1.00 87.56 89 ARG A CA 1
ATOM 693 C C . ARG A 1 89 ? 14.926 -5.477 -10.657 1.00 87.56 89 ARG A C 1
ATOM 695 O O . ARG A 1 89 ? 15.261 -6.086 -11.680 1.00 87.56 89 ARG A O 1
ATOM 702 N N . TYR A 1 90 ? 13.733 -4.914 -10.491 1.00 87.50 90 TYR A N 1
ATOM 703 C CA . TYR A 1 90 ? 12.641 -4.965 -11.462 1.00 87.50 90 TYR A CA 1
ATOM 704 C C . TYR A 1 90 ? 12.316 -3.601 -12.075 1.00 87.50 90 TYR A C 1
ATOM 706 O O . TYR A 1 90 ? 11.251 -3.446 -12.672 1.00 87.50 90 TYR A O 1
ATOM 714 N N . ARG A 1 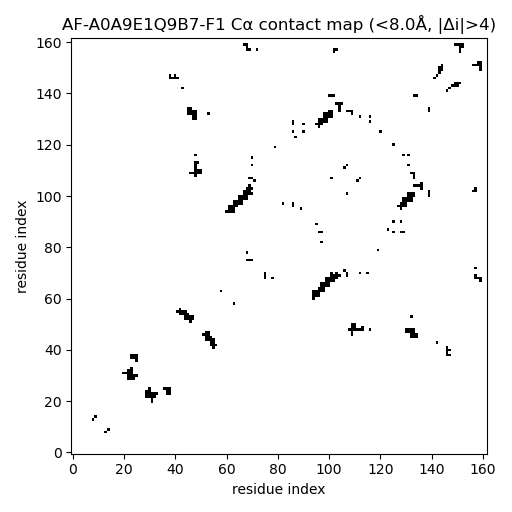91 ? 13.233 -2.630 -11.986 1.00 85.56 91 ARG A N 1
ATOM 715 C 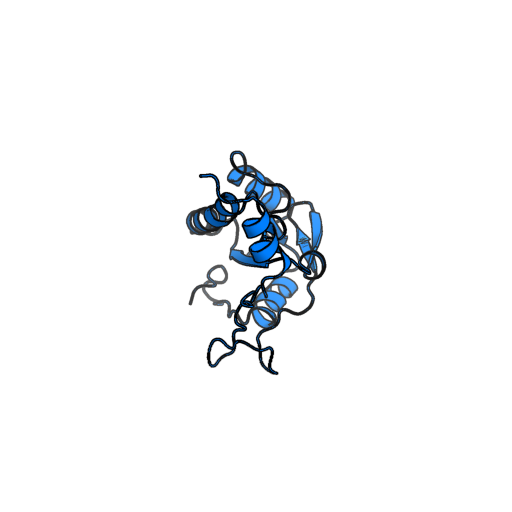CA . ARG A 1 91 ? 13.052 -1.266 -12.505 1.00 85.56 91 ARG A CA 1
ATOM 716 C C . ARG A 1 91 ? 12.624 -1.214 -13.978 1.00 85.56 91 ARG A C 1
ATOM 718 O O . ARG A 1 91 ? 11.721 -0.470 -14.327 1.00 85.56 91 ARG A O 1
ATOM 725 N N . ASP A 1 92 ? 13.180 -2.098 -14.808 1.00 86.81 92 ASP A N 1
ATOM 726 C CA . ASP A 1 92 ? 12.918 -2.160 -16.255 1.00 86.81 92 ASP A CA 1
ATOM 727 C C . ASP A 1 92 ? 11.736 -3.085 -16.626 1.00 86.81 92 ASP A C 1
ATOM 729 O O . ASP A 1 92 ? 11.501 -3.384 -17.801 1.00 86.81 92 ASP A O 1
ATOM 733 N N . LYS A 1 93 ? 11.008 -3.613 -15.632 1.00 86.38 93 LYS A N 1
ATOM 734 C CA . LYS A 1 93 ? 9.863 -4.513 -15.829 1.00 86.38 93 LYS A CA 1
ATOM 735 C C . LYS A 1 93 ? 8.562 -3.789 -15.509 1.00 86.38 93 LYS A C 1
ATOM 737 O O . LYS A 1 93 ? 8.350 -3.360 -14.380 1.00 86.38 93 LYS A O 1
ATOM 742 N N . LYS A 1 94 ? 7.681 -3.681 -16.502 1.00 85.56 94 LYS A N 1
ATOM 743 C CA . LYS A 1 94 ? 6.312 -3.179 -16.314 1.00 85.56 94 LYS A CA 1
ATOM 744 C C . LYS A 1 94 ? 5.460 -4.208 -15.562 1.00 85.56 94 LYS A C 1
ATOM 746 O O . LYS A 1 94 ? 5.771 -5.396 -15.615 1.00 85.56 94 LYS A O 1
ATOM 751 N N . GLY A 1 95 ? 4.408 -3.743 -14.888 1.00 84.81 95 GLY A N 1
ATOM 752 C CA . GLY A 1 95 ? 3.470 -4.608 -14.161 1.00 84.81 95 GLY A CA 1
ATOM 753 C C . GLY A 1 95 ? 4.051 -5.241 -12.894 1.00 84.81 95 GLY A C 1
ATOM 754 O O . GLY A 1 95 ? 3.604 -6.312 -12.501 1.00 84.81 95 GLY A O 1
ATOM 755 N N . ILE A 1 96 ? 5.080 -4.620 -12.303 1.00 89.00 96 ILE A N 1
ATOM 756 C CA . ILE A 1 96 ? 5.600 -4.969 -10.975 1.00 89.00 96 ILE A CA 1
ATOM 757 C C . ILE A 1 96 ? 5.629 -3.701 -10.125 1.00 89.00 96 ILE A C 1
ATOM 759 O O . ILE A 1 96 ? 6.398 -2.789 -10.453 1.00 89.00 96 ILE A O 1
ATOM 763 N N . SER A 1 97 ? 4.838 -3.668 -9.056 1.00 91.00 97 SER A N 1
ATOM 764 C CA . SER A 1 97 ? 4.751 -2.549 -8.109 1.00 91.00 97 SER A CA 1
ATOM 765 C C . SER A 1 97 ? 4.929 -3.006 -6.658 1.00 91.00 97 SER A C 1
ATOM 767 O O . SER A 1 97 ? 4.887 -4.193 -6.333 1.00 91.00 97 SER A O 1
ATOM 769 N N . ILE A 1 98 ? 5.191 -2.052 -5.777 1.00 93.12 98 ILE A N 1
ATOM 770 C CA . ILE A 1 98 ? 5.242 -2.231 -4.329 1.00 93.12 98 ILE A CA 1
ATOM 771 C C . ILE A 1 98 ? 4.214 -1.268 -3.749 1.00 93.12 98 ILE A C 1
ATOM 773 O O . ILE A 1 98 ? 4.231 -0.078 -4.067 1.00 93.12 98 ILE A O 1
ATOM 777 N N . VAL A 1 99 ? 3.318 -1.809 -2.934 1.00 95.56 99 VAL A N 1
ATOM 778 C CA . VAL A 1 99 ? 2.217 -1.088 -2.307 1.00 95.56 99 VAL A CA 1
ATOM 779 C C . VAL A 1 99 ? 2.431 -1.145 -0.802 1.00 95.56 99 VAL A C 1
ATOM 781 O O . VAL A 1 99 ? 2.377 -2.214 -0.194 1.00 95.56 99 VAL A O 1
ATOM 784 N N . CYS A 1 100 ? 2.727 0.006 -0.219 1.00 95.44 100 CYS A N 1
ATOM 785 C CA . CYS A 1 100 ? 3.000 0.175 1.197 1.00 95.44 100 CYS A CA 1
ATOM 786 C C . CYS A 1 100 ? 1.758 0.755 1.876 1.00 95.44 100 CYS A C 1
ATOM 788 O O . CYS A 1 100 ? 1.347 1.860 1.539 1.00 95.44 100 CYS A O 1
ATOM 790 N N . PHE A 1 101 ? 1.180 0.046 2.836 1.00 96.38 101 PHE A N 1
ATOM 791 C CA . PHE A 1 101 ? 0.071 0.527 3.656 1.00 96.38 101 PHE A CA 1
ATOM 792 C C . PHE A 1 101 ? 0.628 1.072 4.973 1.00 96.38 101 PHE A C 1
ATOM 794 O O . PHE A 1 101 ? 1.336 0.353 5.687 1.00 96.38 101 PHE A O 1
ATOM 801 N N . THR A 1 102 ? 0.324 2.329 5.302 1.00 95.75 102 THR A N 1
ATOM 802 C CA . THR A 1 102 ? 0.774 2.900 6.577 1.00 95.75 102 THR A CA 1
ATOM 803 C C . THR A 1 102 ? 0.127 2.208 7.777 1.00 95.75 102 THR A C 1
ATOM 805 O O . THR A 1 102 ? -1.051 1.865 7.751 1.00 95.75 102 THR A O 1
ATOM 808 N N . LEU A 1 103 ? 0.886 2.035 8.860 1.00 93.88 103 LEU A N 1
ATOM 809 C CA . LEU A 1 103 ? 0.352 1.608 10.158 1.00 93.88 103 LEU A CA 1
ATOM 810 C C . LEU A 1 103 ? -0.012 2.780 11.086 1.00 93.88 103 LEU A C 1
ATOM 812 O O . LEU A 1 103 ? -0.676 2.534 12.103 1.00 93.88 103 LEU A O 1
ATOM 816 N N . ASN A 1 104 ? 0.366 4.008 10.709 1.00 94.44 104 ASN A N 1
ATOM 817 C CA . ASN A 1 104 ? 0.165 5.260 11.441 1.00 94.44 104 ASN A CA 1
ATOM 818 C C . ASN A 1 104 ? -0.353 6.384 10.505 1.00 94.44 104 ASN A C 1
ATOM 820 O O . ASN A 1 104 ? 0.377 7.326 10.188 1.00 94.44 104 ASN A O 1
ATOM 824 N N . PRO A 1 105 ? -1.616 6.311 10.043 1.00 95.88 105 PRO A N 1
ATOM 825 C CA . PRO A 1 105 ? -2.171 7.288 9.101 1.00 95.88 105 PRO A CA 1
ATOM 826 C C . PRO A 1 105 ? -2.329 8.708 9.672 1.00 95.88 105 PRO A C 1
ATOM 828 O O . PRO A 1 105 ? -2.468 9.655 8.901 1.00 95.88 105 PRO A O 1
ATOM 831 N N . GLU A 1 106 ? -2.295 8.882 11.000 1.00 95.38 106 GLU A N 1
ATOM 832 C CA . GLU A 1 106 ? -2.338 10.208 11.635 1.00 95.38 106 GLU A CA 1
ATOM 833 C C . GLU A 1 106 ? -1.059 11.015 11.359 1.00 95.38 106 GLU A C 1
ATOM 835 O O . GLU A 1 106 ? -1.121 12.226 11.137 1.00 95.38 106 GLU A O 1
ATOM 840 N N . HIS A 1 107 ? 0.097 10.343 11.344 1.00 96.38 107 HIS A N 1
ATOM 841 C CA . HIS A 1 107 ? 1.385 10.927 10.968 1.00 96.38 107 HIS A CA 1
ATOM 842 C C . HIS A 1 107 ? 1.615 10.869 9.450 1.00 96.38 107 HIS A C 1
ATOM 844 O O . HIS A 1 107 ? 1.997 11.865 8.827 1.00 96.38 107 HIS A O 1
ATOM 850 N N . ASP A 1 108 ? 1.345 9.712 8.843 1.00 97.38 108 ASP A N 1
ATOM 851 C CA . ASP A 1 108 ? 1.636 9.403 7.443 1.00 97.38 108 ASP A CA 1
ATOM 852 C C . ASP A 1 108 ? 0.588 10.003 6.492 1.00 97.38 108 ASP A C 1
ATOM 854 O O . ASP A 1 108 ? -0.136 9.311 5.772 1.00 97.38 108 ASP A O 1
ATOM 858 N N . THR A 1 109 ? 0.507 11.331 6.479 1.00 98.12 109 THR A N 1
ATOM 859 C CA . THR A 1 109 ? -0.293 12.092 5.510 1.00 98.12 109 THR A CA 1
ATOM 860 C C . THR A 1 109 ? 0.293 11.966 4.095 1.00 98.12 109 THR A C 1
ATOM 862 O O . THR A 1 109 ? 1.487 11.685 3.956 1.00 98.12 109 THR A O 1
ATOM 865 N N . PRO A 1 110 ? -0.475 12.251 3.021 1.00 98.06 110 PRO A N 1
ATOM 866 C CA . PRO A 1 110 ? 0.052 12.194 1.656 1.00 98.06 110 PRO A CA 1
ATOM 867 C C . PRO A 1 110 ? 1.348 12.996 1.472 1.00 98.06 110 PRO A C 1
ATOM 869 O O . PRO A 1 110 ? 2.304 12.483 0.908 1.00 98.06 110 PRO A O 1
ATOM 872 N N . SER A 1 111 ? 1.436 14.198 2.057 1.00 97.94 111 SER A N 1
ATOM 873 C CA . SER A 1 111 ? 2.645 15.032 1.986 1.00 97.94 111 SER A CA 1
ATOM 874 C C . SER A 1 111 ? 3.860 14.398 2.674 1.00 97.94 111 SER A C 1
ATOM 876 O O . SER A 1 111 ? 4.971 14.514 2.159 1.00 97.94 111 SER A O 1
ATOM 878 N N . VAL A 1 112 ? 3.671 13.751 3.829 1.00 98.12 112 VAL A N 1
ATOM 879 C CA . VAL A 1 112 ? 4.753 13.058 4.554 1.00 98.12 112 VAL A CA 1
ATOM 880 C C . VAL A 1 112 ? 5.221 11.847 3.752 1.00 98.12 112 VAL A C 1
ATOM 882 O O . VAL A 1 112 ? 6.421 11.640 3.567 1.00 98.12 112 VAL A O 1
ATOM 885 N N . LEU A 1 113 ? 4.274 11.083 3.205 1.00 97.31 113 LEU A N 1
ATOM 886 C CA . LEU A 1 113 ? 4.564 9.936 2.353 1.00 97.31 113 LEU A CA 1
ATOM 887 C C . LEU A 1 113 ? 5.267 10.344 1.052 1.00 97.31 113 LEU A C 1
ATOM 889 O O . LEU A 1 113 ? 6.191 9.659 0.619 1.00 97.31 113 LEU A O 1
ATOM 893 N N . GLU A 1 114 ? 4.881 11.462 0.440 1.00 96.06 114 GLU A N 1
ATOM 894 C CA . GLU A 1 114 ? 5.533 11.992 -0.760 1.00 96.06 114 GLU A CA 1
ATOM 895 C C . GLU A 1 114 ? 6.986 12.381 -0.471 1.00 96.06 114 GLU A C 1
ATOM 897 O O . GLU A 1 114 ? 7.897 12.002 -1.213 1.00 96.06 114 GLU A O 1
ATOM 902 N N . GLU A 1 115 ? 7.233 13.092 0.633 1.00 95.88 115 GLU A N 1
ATOM 903 C CA . GLU A 1 115 ? 8.590 13.426 1.069 1.00 95.88 115 GLU A CA 1
ATOM 904 C C . GLU A 1 115 ? 9.416 12.162 1.329 1.00 95.88 115 GLU A C 1
ATOM 906 O O . GLU A 1 115 ? 10.561 12.057 0.870 1.00 95.88 115 GLU A O 1
ATOM 911 N N . TYR A 1 116 ? 8.820 11.175 1.994 1.00 95.00 116 TYR A N 1
ATOM 912 C CA . TYR A 1 116 ? 9.446 9.892 2.273 1.00 95.00 116 TYR A CA 1
ATOM 913 C C . TYR A 1 116 ? 9.819 9.136 0.986 1.00 95.00 116 TYR A C 1
ATOM 915 O O . TYR A 1 116 ? 10.959 8.674 0.845 1.00 95.00 116 TYR A O 1
ATOM 923 N N . VAL A 1 117 ? 8.909 9.044 0.011 1.00 92.81 117 VAL A N 1
ATOM 924 C CA . VAL A 1 117 ? 9.177 8.431 -1.302 1.00 92.81 117 VAL A CA 1
ATOM 925 C C . VAL A 1 117 ? 10.303 9.177 -2.009 1.00 92.81 117 VAL A C 1
ATOM 927 O O . VAL A 1 117 ? 11.281 8.556 -2.438 1.00 92.81 117 VAL A O 1
ATOM 930 N N . ASN A 1 118 ? 10.227 10.507 -2.068 1.00 91.69 118 ASN A N 1
ATOM 931 C CA . ASN A 1 118 ? 11.234 11.341 -2.715 1.00 91.69 118 ASN A CA 1
ATOM 932 C C . ASN A 1 118 ? 12.613 11.174 -2.066 1.00 91.69 118 ASN A C 1
ATOM 934 O O . ASN A 1 118 ? 13.617 11.039 -2.762 1.00 91.69 118 ASN A O 1
ATOM 938 N N . MET A 1 119 ? 12.702 11.149 -0.735 1.00 92.00 119 MET A N 1
ATOM 939 C CA . MET A 1 119 ? 13.963 10.942 -0.020 1.00 92.00 119 MET A CA 1
ATOM 940 C C . MET A 1 119 ? 14.614 9.601 -0.382 1.00 92.00 119 MET A C 1
ATOM 942 O O . MET A 1 119 ? 15.819 9.556 -0.644 1.00 92.00 119 MET A O 1
ATOM 946 N N . ASN A 1 120 ? 13.824 8.529 -0.438 1.00 90.06 120 ASN A N 1
ATOM 947 C CA . ASN A 1 120 ? 14.330 7.165 -0.604 1.00 90.06 120 ASN A CA 1
ATOM 948 C C . ASN A 1 120 ? 14.561 6.750 -2.062 1.00 90.06 120 ASN A C 1
ATOM 950 O O . ASN A 1 120 ? 15.311 5.806 -2.316 1.00 90.06 120 ASN A O 1
ATOM 954 N N . THR A 1 121 ? 13.961 7.459 -3.021 1.00 85.62 121 THR A N 1
ATOM 955 C CA . THR A 1 121 ? 14.029 7.116 -4.451 1.00 85.62 121 THR A CA 1
ATOM 956 C C . THR A 1 121 ? 14.819 8.117 -5.302 1.00 85.62 121 THR A C 1
ATOM 958 O O . THR A 1 121 ? 15.022 7.884 -6.491 1.00 85.62 121 THR A O 1
ATOM 961 N N . ARG A 1 122 ? 15.381 9.181 -4.709 1.00 81.31 122 ARG A N 1
ATOM 962 C CA . ARG A 1 122 ? 16.195 10.224 -5.384 1.00 81.31 122 ARG A CA 1
ATOM 963 C C . ARG A 1 122 ? 17.202 9.728 -6.433 1.00 81.31 122 ARG A C 1
ATOM 965 O O . ARG A 1 122 ? 17.457 10.437 -7.400 1.00 81.31 122 ARG A O 1
ATOM 972 N N . TYR A 1 123 ? 17.806 8.555 -6.236 1.00 75.19 123 TYR A N 1
ATOM 973 C CA . TYR A 1 123 ? 18.877 8.035 -7.101 1.00 75.19 123 TYR A CA 1
ATOM 974 C C . TYR A 1 123 ? 18.486 6.807 -7.935 1.00 75.19 123 TYR A C 1
ATOM 976 O O . TYR A 1 123 ? 19.266 6.366 -8.780 1.00 75.19 123 TYR A O 1
ATOM 984 N N . ASN A 1 124 ? 17.322 6.209 -7.679 1.00 71.75 124 ASN A N 1
ATOM 985 C CA . ASN A 1 124 ? 16.905 4.934 -8.276 1.00 71.75 124 ASN A CA 1
ATOM 986 C C . ASN A 1 124 ? 15.382 4.806 -8.456 1.00 71.75 124 ASN A C 1
ATOM 988 O O . ASN A 1 124 ? 14.886 3.693 -8.647 1.00 71.75 124 ASN A O 1
ATOM 992 N N . GLY A 1 125 ? 14.661 5.922 -8.374 1.00 70.06 125 GLY A N 1
ATOM 993 C CA . GLY A 1 125 ? 13.224 5.988 -8.545 1.00 70.06 125 GLY A CA 1
ATOM 994 C C . GLY A 1 125 ? 12.813 5.556 -9.938 1.00 70.06 125 GLY A C 1
ATOM 995 O O . GLY A 1 125 ? 13.464 5.871 -10.935 1.00 70.06 125 GLY A O 1
ATOM 996 N N . VAL A 1 126 ? 11.734 4.792 -9.973 1.00 77.06 126 VAL A N 1
ATOM 997 C CA . VAL A 1 126 ? 10.980 4.521 -11.184 1.00 77.06 126 VAL A CA 1
ATOM 998 C C . VAL A 1 126 ? 9.571 4.955 -10.868 1.00 77.06 126 VAL A C 1
ATOM 1000 O O . VAL A 1 126 ? 8.995 4.480 -9.884 1.00 77.06 126 VAL A O 1
ATOM 1003 N N . ASP A 1 127 ? 9.052 5.849 -11.695 1.00 76.88 127 ASP A N 1
ATOM 1004 C CA . ASP A 1 127 ? 7.699 6.357 -11.548 1.00 76.88 127 ASP A CA 1
ATOM 1005 C C . ASP A 1 127 ? 6.705 5.188 -11.483 1.00 76.88 127 ASP A C 1
ATOM 1007 O O . ASP A 1 127 ? 6.902 4.130 -12.094 1.00 76.88 127 ASP A O 1
ATOM 1011 N N . ASP A 1 128 ? 5.667 5.367 -10.673 1.00 77.75 128 ASP A N 1
ATOM 1012 C CA . ASP A 1 128 ? 4.549 4.436 -10.503 1.00 77.75 128 ASP A CA 1
ATOM 1013 C C . ASP A 1 128 ? 4.898 3.039 -9.949 1.00 77.75 128 ASP A C 1
ATOM 1015 O O . ASP A 1 128 ? 4.014 2.189 -9.818 1.00 77.75 128 ASP A O 1
ATOM 1019 N N . LYS A 1 129 ? 6.157 2.770 -9.565 1.00 85.19 129 LYS A N 1
ATOM 1020 C CA . LYS A 1 129 ? 6.538 1.489 -8.934 1.00 85.19 129 LYS A CA 1
ATOM 1021 C C . LYS A 1 129 ? 6.270 1.423 -7.443 1.00 85.19 129 LYS A C 1
ATOM 1023 O O . LYS A 1 129 ? 6.096 0.320 -6.928 1.00 85.19 129 LYS A O 1
ATOM 1028 N N . TRP A 1 130 ? 6.289 2.557 -6.757 1.00 90.19 130 TRP A N 1
ATOM 1029 C CA . TRP A 1 130 ? 6.071 2.655 -5.319 1.00 90.19 130 TRP A CA 1
ATOM 1030 C C . TRP A 1 130 ? 4.790 3.429 -5.059 1.00 90.19 130 TRP A C 1
ATOM 1032 O O . TRP A 1 130 ? 4.675 4.592 -5.430 1.00 90.19 130 TRP A O 1
ATOM 1042 N N . GLN A 1 131 ? 3.835 2.769 -4.417 1.00 94.00 131 GLN A N 1
ATOM 1043 C CA . GLN A 1 131 ? 2.579 3.367 -3.995 1.00 94.00 131 GLN A CA 1
ATOM 1044 C C . GLN A 1 131 ? 2.519 3.283 -2.479 1.00 94.00 131 GLN A C 1
ATOM 1046 O O . GLN A 1 131 ? 2.458 2.196 -1.919 1.00 94.00 131 GLN A O 1
ATOM 1051 N N . PHE A 1 132 ? 2.591 4.428 -1.812 1.00 96.12 132 PHE A N 1
ATOM 1052 C CA . PHE A 1 132 ? 2.396 4.519 -0.369 1.00 96.12 132 PHE A CA 1
ATOM 1053 C C . PHE A 1 132 ? 0.981 4.995 -0.118 1.00 96.12 132 PHE A C 1
ATOM 1055 O O . PHE A 1 132 ? 0.596 6.018 -0.680 1.00 96.12 132 PHE A O 1
ATOM 1062 N N . LEU A 1 133 ? 0.227 4.236 0.666 1.00 98.06 133 LEU A N 1
ATOM 1063 C CA . LEU A 1 133 ? -1.197 4.415 0.888 1.00 98.06 133 LEU A CA 1
ATOM 1064 C C . LEU A 1 133 ? -1.469 4.821 2.336 1.00 98.06 133 LEU A C 1
ATOM 1066 O O . LEU A 1 133 ? -0.888 4.263 3.269 1.00 98.06 133 LEU A O 1
ATOM 1070 N N . THR A 1 134 ? -2.387 5.768 2.486 1.00 98.31 134 THR A N 1
ATOM 1071 C CA . THR A 1 134 ? -2.924 6.295 3.741 1.00 98.31 134 THR A CA 1
ATOM 1072 C C . THR A 1 134 ? -4.433 6.519 3.613 1.00 98.31 134 THR A C 1
ATOM 1074 O O . THR A 1 134 ? -5.016 6.326 2.542 1.00 98.31 134 THR A O 1
ATOM 1077 N N . GLY A 1 135 ? -5.089 6.899 4.703 1.00 97.00 135 GLY A N 1
ATOM 1078 C CA . GLY A 1 135 ? -6.535 7.074 4.763 1.00 97.00 135 GLY A CA 1
ATOM 1079 C C . GLY A 1 135 ? -7.071 6.879 6.174 1.00 97.00 135 GLY A C 1
ATOM 1080 O O . GLY A 1 135 ? -6.332 6.981 7.149 1.00 97.00 135 GLY A O 1
ATOM 1081 N N . GLU A 1 136 ? -8.363 6.582 6.275 1.00 96.44 136 GLU A N 1
ATOM 1082 C CA . GLU A 1 136 ? -9.009 6.316 7.560 1.00 96.44 136 GLU A CA 1
ATOM 1083 C C . GLU A 1 136 ? -8.402 5.075 8.225 1.00 96.44 136 GLU A C 1
ATOM 1085 O O . GLU A 1 136 ? -8.268 4.011 7.608 1.00 96.44 136 GLU A O 1
ATOM 1090 N N . LYS A 1 137 ? -8.047 5.204 9.506 1.00 93.19 137 LYS A N 1
ATOM 1091 C CA . LYS A 1 137 ? -7.369 4.145 10.261 1.00 93.19 137 LYS A CA 1
ATOM 1092 C C . LYS A 1 137 ? -8.190 2.861 10.301 1.00 93.19 137 LYS A C 1
ATOM 1094 O O . LYS A 1 137 ? -7.642 1.775 10.117 1.00 93.19 137 LYS A O 1
ATOM 1099 N N . GLU A 1 138 ? -9.495 2.985 10.504 1.00 93.00 138 GLU A N 1
ATOM 1100 C CA . GLU A 1 138 ? -10.426 1.862 10.574 1.00 93.00 138 GLU A CA 1
ATOM 1101 C C . GLU A 1 138 ? -10.468 1.074 9.262 1.00 93.00 138 GLU A C 1
ATOM 1103 O O . GLU A 1 138 ? -10.580 -0.152 9.289 1.00 93.00 138 GLU A O 1
ATOM 1108 N N . GLU A 1 139 ? -10.348 1.760 8.124 1.00 95.00 139 GLU A N 1
ATOM 1109 C CA . GLU A 1 139 ? -10.356 1.133 6.803 1.00 95.00 139 GLU A CA 1
ATOM 1110 C C . GLU A 1 139 ? -9.053 0.380 6.538 1.00 95.00 139 GLU A C 1
ATOM 1112 O O . GLU A 1 139 ? -9.078 -0.772 6.106 1.00 95.00 139 GLU A O 1
ATOM 1117 N N . ILE A 1 140 ? -7.911 0.985 6.869 1.00 94.88 140 ILE A N 1
ATOM 1118 C CA . ILE A 1 140 ? -6.610 0.314 6.769 1.00 94.88 140 ILE A CA 1
ATOM 1119 C C . ILE A 1 140 ? -6.579 -0.921 7.677 1.00 94.88 140 ILE A C 1
ATOM 1121 O O . ILE A 1 140 ? -6.183 -2.003 7.242 1.00 94.88 140 ILE A O 1
ATOM 1125 N N . ASP A 1 141 ? -7.053 -0.795 8.918 1.00 91.88 141 ASP A N 1
ATOM 1126 C CA . ASP A 1 141 ? -7.122 -1.909 9.867 1.00 91.88 141 ASP A CA 1
ATOM 1127 C C . ASP A 1 141 ? -8.059 -3.023 9.386 1.00 91.88 141 ASP A C 1
ATOM 1129 O O . ASP A 1 141 ? -7.763 -4.207 9.582 1.00 91.88 141 ASP A O 1
ATOM 1133 N N . ARG A 1 142 ? -9.166 -2.668 8.720 1.00 92.94 142 ARG A N 1
ATOM 1134 C CA . ARG A 1 142 ? -10.042 -3.631 8.045 1.00 92.94 142 ARG A CA 1
ATOM 1135 C C . ARG A 1 142 ? -9.293 -4.364 6.941 1.00 92.94 142 ARG A C 1
ATOM 1137 O O . ARG A 1 142 ? -9.299 -5.588 6.950 1.00 92.94 142 ARG A O 1
ATOM 1144 N N . ILE A 1 143 ? -8.614 -3.650 6.044 1.00 93.81 143 ILE A N 1
ATOM 1145 C CA . ILE A 1 143 ? -7.877 -4.250 4.921 1.00 93.81 143 ILE A CA 1
ATOM 1146 C C . ILE A 1 143 ? -6.808 -5.228 5.429 1.00 93.81 143 ILE A C 1
ATOM 1148 O O . ILE A 1 143 ? -6.750 -6.379 4.998 1.00 93.81 143 ILE A O 1
ATOM 1152 N N . ILE A 1 144 ? -5.988 -4.807 6.394 1.00 91.75 144 ILE A N 1
ATOM 1153 C CA . ILE A 1 144 ? -4.911 -5.633 6.965 1.00 91.75 144 ILE A CA 1
ATOM 1154 C C . ILE A 1 144 ? -5.467 -6.922 7.587 1.00 91.75 144 ILE A C 1
ATOM 1156 O O . ILE A 1 144 ? -4.930 -8.014 7.373 1.00 91.75 144 ILE A O 1
ATOM 1160 N N . ARG A 1 145 ? -6.558 -6.812 8.349 1.00 89.75 145 ARG A N 1
ATOM 1161 C CA . ARG A 1 145 ? -7.161 -7.951 9.046 1.00 89.75 145 ARG A CA 1
ATOM 1162 C C . ARG A 1 145 ? -7.942 -8.864 8.107 1.00 89.75 145 ARG A C 1
ATOM 1164 O O . ARG A 1 145 ? -7.814 -10.084 8.198 1.00 89.75 145 ARG A O 1
ATOM 1171 N N . ASP A 1 146 ? -8.776 -8.294 7.253 1.00 90.12 146 ASP A N 1
ATOM 1172 C CA . ASP A 1 146 ? -9.797 -9.036 6.522 1.00 90.12 146 ASP A CA 1
ATOM 1173 C C . ASP A 1 146 ? -9.258 -9.522 5.168 1.00 90.12 146 ASP A C 1
ATOM 1175 O O . ASP A 1 146 ? -9.514 -10.673 4.817 1.00 90.12 146 ASP A O 1
ATOM 1179 N N . GLU A 1 147 ? -8.394 -8.755 4.496 1.00 89.88 147 GLU A N 1
ATOM 1180 C CA . GLU A 1 147 ? -7.826 -9.135 3.191 1.00 89.88 147 GLU A CA 1
ATOM 1181 C C . GLU A 1 147 ? -6.489 -9.866 3.314 1.00 89.88 147 GLU A C 1
ATOM 1183 O O . GLU A 1 147 ? -6.230 -10.843 2.611 1.00 89.88 147 GLU A O 1
ATOM 1188 N N . PHE A 1 148 ? -5.637 -9.431 4.246 1.00 88.81 148 PHE A N 1
ATOM 1189 C CA . PHE A 1 148 ? -4.303 -10.016 4.426 1.00 88.81 148 PHE A CA 1
ATOM 1190 C C . PHE A 1 148 ? -4.210 -11.010 5.585 1.00 88.81 148 PHE A C 1
ATOM 1192 O O . PHE A 1 148 ? -3.187 -11.677 5.731 1.00 88.81 148 PHE A O 1
ATOM 1199 N N . LYS A 1 149 ? -5.268 -11.140 6.399 1.00 87.12 149 LYS A N 1
ATOM 1200 C CA . LYS A 1 149 ? -5.321 -12.028 7.580 1.00 87.12 149 LYS A CA 1
ATOM 1201 C C . LYS A 1 149 ? -4.185 -11.785 8.580 1.00 87.12 149 LYS A C 1
ATOM 1203 O O . LYS A 1 149 ? -3.818 -12.685 9.337 1.00 87.12 149 LYS A O 1
ATOM 1208 N N . ILE A 1 150 ? -3.656 -10.562 8.621 1.00 84.88 150 ILE A N 1
ATOM 1209 C CA . ILE A 1 150 ? -2.599 -10.157 9.549 1.00 84.88 150 ILE A CA 1
ATOM 1210 C C . ILE A 1 150 ? -3.255 -9.681 10.847 1.00 84.88 150 ILE A C 1
ATOM 1212 O O . ILE A 1 150 ? -4.135 -8.819 10.846 1.00 84.88 150 ILE A O 1
ATOM 1216 N N . LYS A 1 151 ? -2.822 -10.241 11.979 1.00 77.19 151 LYS A N 1
ATOM 1217 C CA . LYS A 1 151 ? -3.240 -9.779 13.307 1.00 77.19 151 LYS A CA 1
ATOM 1218 C C . LYS A 1 151 ? -2.254 -8.721 13.790 1.00 77.19 151 LYS A C 1
ATOM 1220 O O . LYS A 1 151 ? -1.071 -9.015 13.900 1.00 77.19 151 LYS A O 1
ATOM 1225 N N . ARG A 1 152 ? -2.744 -7.514 14.084 1.00 72.56 152 ARG A N 1
ATOM 1226 C CA . ARG A 1 152 ? -1.945 -6.475 14.751 1.00 72.56 152 ARG A CA 1
ATOM 1227 C C . ARG A 1 152 ? -1.857 -6.779 16.245 1.00 72.56 152 ARG A C 1
ATOM 1229 O O . ARG A 1 152 ? -2.873 -7.135 16.849 1.00 72.56 152 ARG A O 1
ATOM 1236 N N . ASP A 1 153 ? -0.669 -6.621 16.818 1.00 73.94 153 ASP A N 1
ATOM 1237 C CA . ASP A 1 153 ? -0.487 -6.638 18.267 1.00 73.94 153 ASP A CA 1
ATOM 1238 C C . ASP A 1 153 ? -1.046 -5.326 18.856 1.00 73.94 153 ASP A C 1
ATOM 1240 O O . ASP A 1 153 ? -0.639 -4.247 18.426 1.00 73.94 153 ASP A O 1
ATOM 1244 N N . PRO A 1 154 ? -2.004 -5.362 19.800 1.00 71.12 154 PRO A N 1
ATOM 1245 C CA . PRO A 1 154 ? -2.488 -4.153 20.461 1.00 71.12 154 PRO A CA 1
ATOM 1246 C C . PRO A 1 154 ? -1.415 -3.431 21.289 1.00 71.12 154 PRO A C 1
ATOM 1248 O O . PRO A 1 154 ? -1.538 -2.224 21.500 1.00 71.12 154 PRO A O 1
ATOM 1251 N N . GLU A 1 155 ? -0.414 -4.157 21.794 1.00 74.56 155 GLU A N 1
ATOM 1252 C CA . GLU A 1 155 ? 0.679 -3.611 22.609 1.00 74.56 155 GLU A CA 1
ATOM 1253 C C . GLU A 1 155 ? 1.804 -3.024 21.742 1.00 74.56 155 GLU A C 1
ATOM 1255 O O . GLU A 1 155 ? 2.500 -2.110 22.186 1.00 74.56 155 GLU A O 1
ATOM 1260 N N . ASP A 1 156 ? 1.932 -3.498 20.499 1.00 73.19 156 ASP A N 1
ATOM 1261 C CA . ASP A 1 156 ? 2.895 -3.025 19.502 1.00 73.19 156 ASP A CA 1
ATOM 1262 C C . ASP A 1 156 ? 2.226 -2.894 18.117 1.00 73.19 156 ASP A C 1
ATOM 1264 O O . ASP A 1 156 ? 2.423 -3.717 17.218 1.00 73.19 156 ASP A O 1
ATOM 1268 N N . PRO A 1 157 ? 1.376 -1.869 17.923 1.00 68.75 157 PRO A N 1
ATOM 1269 C CA . PRO A 1 157 ? 0.534 -1.773 16.736 1.00 68.75 157 PRO A CA 1
ATOM 1270 C C . PRO A 1 157 ? 1.338 -1.576 15.448 1.00 68.75 157 PRO A C 1
ATOM 1272 O O . PRO A 1 157 ? 0.825 -1.885 14.370 1.00 68.75 157 PRO A O 1
ATOM 1275 N N . GLU A 1 158 ? 2.560 -1.052 15.521 1.00 68.38 158 GLU A N 1
ATOM 1276 C CA . GLU A 1 158 ? 3.443 -0.844 14.365 1.00 68.38 158 GLU A CA 1
ATOM 1277 C C . GLU A 1 158 ? 4.211 -2.105 13.963 1.00 68.38 158 GLU A C 1
ATOM 1279 O O . GLU A 1 158 ? 4.804 -2.163 12.881 1.00 68.38 158 GLU A O 1
ATOM 1284 N N . ASN A 1 159 ? 4.158 -3.140 14.796 1.00 67.81 159 ASN A N 1
ATOM 1285 C CA . ASN A 1 159 ? 4.770 -4.416 14.522 1.00 67.81 159 ASN A CA 1
ATOM 1286 C C . ASN A 1 159 ? 3.724 -5.426 14.048 1.00 67.81 159 ASN A C 1
ATOM 1288 O O . ASN A 1 159 ? 2.853 -5.899 14.772 1.00 67.81 159 ASN A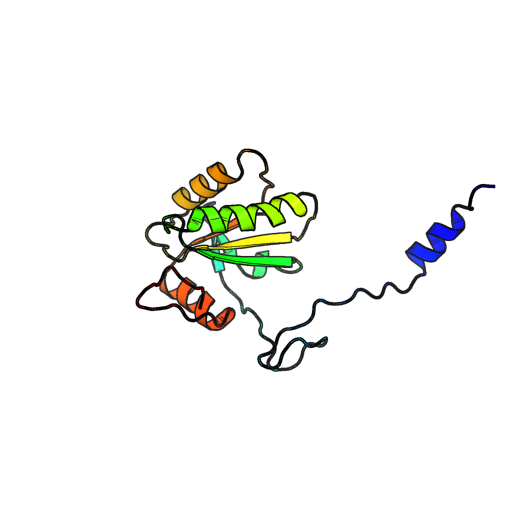 O 1
ATOM 1292 N N . ILE A 1 160 ? 3.835 -5.767 12.773 1.00 64.31 160 ILE A N 1
ATOM 1293 C CA . ILE A 1 160 ? 3.039 -6.812 12.121 1.00 64.31 160 ILE A CA 1
ATOM 1294 C C . ILE A 1 160 ? 3.792 -8.145 12.034 1.00 64.31 160 ILE A C 1
ATOM 1296 O O . ILE A 1 160 ? 3.283 -9.093 11.438 1.00 64.31 160 ILE A O 1
ATOM 1300 N N . ALA A 1 161 ? 5.014 -8.220 12.575 1.00 51.47 161 ALA A N 1
ATOM 1301 C CA . ALA A 1 161 ? 5.805 -9.438 12.610 1.00 51.47 161 ALA A CA 1
ATOM 1302 C C . ALA A 1 161 ? 5.529 -10.193 13.917 1.00 51.47 161 ALA A C 1
ATOM 1304 O O . ALA A 1 161 ? 6.062 -9.864 14.975 1.00 51.47 161 ALA A O 1
ATOM 1305 N N . THR A 1 162 ? 4.710 -11.237 13.822 1.00 36.56 162 THR A N 1
ATOM 1306 C CA . THR A 1 162 ? 4.763 -12.387 14.735 1.00 36.56 162 THR A CA 1
ATOM 1307 C C . THR A 1 162 ? 5.244 -13.596 13.951 1.00 36.56 162 THR A C 1
ATOM 1309 O O . THR A 1 162 ? 4.701 -13.825 12.847 1.00 36.56 162 THR A O 1
#

Radius of gyration: 19.55 Å; Cα contacts (8 Å, |Δi|>4): 205; chains: 1; bounding box: 41×41×63 Å

Mean predicted aligned error: 9.78 Å

Secondary structure (DSSP, 8-state):
-PPPTHHHHHHHHSS----PPPPEEETTEEESS--TT-------EEEETTS-EEEGGGGTT-EEEEEEE-TT-TTHHHHHHHHHHHHHHTTT-TTEEEEEEES-TTT--HHHHHHHHHHHHTTT--TTSEEEEE--HHHHHHIIIIIS-PPPPSSSTT----